Protein AF-A0A8X7SFP3-F1 (afdb_monomer_lite)

InterPro domains:
  IPR008930 Terpenoid cyclases/protein prenyltransferase alpha-alpha toroid [SSF48239] (19-85)
  IPR018333 Squalene cyclase [PTHR11764] (35-85)

Radius of gyration: 14.28 Å; chains: 1; bounding box: 40×30×40 Å

Foldseek 3Di:
DVVVVVVVVVLLVLLVDPVSLVVVVVVLVVVLVVVVVDVDDLVVLVVSLVSCPSNPVVVVDCVSNVVSVVVNVVQQDPVRDHDDDDDPD

Structure (mmCIF, N/CA/C/O backbone):
data_AF-A0A8X7SFP3-F1
#
_entry.id   AF-A0A8X7SFP3-F1
#
loop_
_atom_site.group_PDB
_atom_site.id
_atom_site.type_symbol
_atom_site.label_atom_id
_atom_site.label_alt_id
_atom_site.label_comp_id
_atom_site.label_asym_id
_a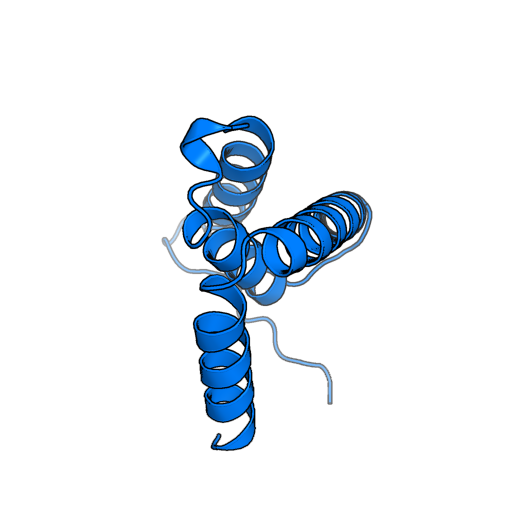tom_site.label_entity_id
_atom_site.label_seq_id
_atom_site.pdbx_PDB_ins_code
_atom_site.Cartn_x
_atom_site.Cartn_y
_atom_site.Cartn_z
_atom_site.occupancy
_atom_site.B_iso_or_equiv
_atom_site.auth_seq_id
_atom_site.auth_comp_id
_atom_site.auth_asym_id
_atom_site.auth_atom_id
_atom_site.pdbx_PDB_model_num
ATOM 1 N N . MET A 1 1 ? 13.313 -18.250 7.621 1.00 43.72 1 MET A N 1
ATOM 2 C CA . MET A 1 1 ? 11.885 -18.320 7.223 1.00 43.72 1 MET A CA 1
ATOM 3 C C . MET A 1 1 ? 10.912 -18.532 8.391 1.00 43.72 1 MET A C 1
ATOM 5 O O . MET A 1 1 ? 9.811 -18.014 8.308 1.00 43.72 1 MET A O 1
ATOM 9 N N . LYS A 1 2 ? 11.301 -19.171 9.507 1.00 47.59 2 LYS A N 1
ATOM 10 C CA . LYS A 1 2 ? 10.433 -19.355 10.696 1.00 47.59 2 LYS A CA 1
ATOM 11 C C . LYS A 1 2 ? 9.968 -18.053 11.381 1.00 47.59 2 LYS A C 1
ATOM 13 O O . LYS A 1 2 ? 8.863 -17.999 11.896 1.00 47.59 2 LYS A O 1
ATOM 18 N N . VAL A 1 3 ? 10.775 -16.991 11.332 1.00 53.75 3 VAL A N 1
ATOM 19 C CA . VAL A 1 3 ? 10.469 -15.709 12.004 1.00 53.75 3 VAL A CA 1
ATOM 20 C C . VAL A 1 3 ? 9.328 -14.939 11.324 1.00 53.75 3 VAL A C 1
ATOM 22 O O . VAL A 1 3 ? 8.511 -14.330 11.997 1.00 53.75 3 VAL A O 1
ATOM 25 N N . ILE A 1 4 ? 9.228 -15.013 9.991 1.00 57.31 4 ILE A N 1
ATOM 26 C CA . ILE A 1 4 ? 8.153 -14.352 9.228 1.00 57.31 4 ILE A CA 1
ATOM 27 C C . ILE A 1 4 ? 6.807 -15.024 9.520 1.00 57.31 4 ILE A C 1
ATOM 29 O O . ILE A 1 4 ? 5.796 -14.346 9.654 1.00 57.31 4 ILE A O 1
ATOM 33 N N . TR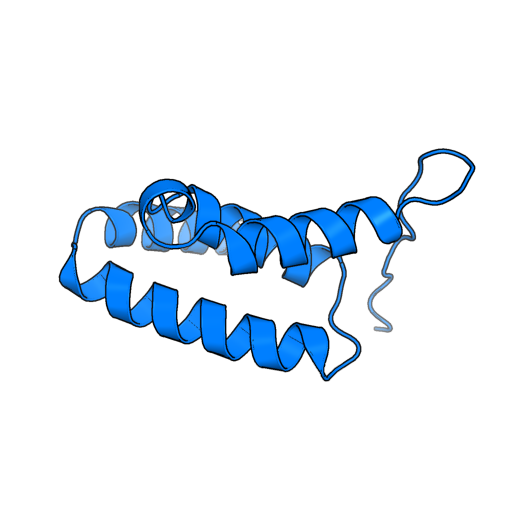P A 1 5 ? 6.805 -16.348 9.668 1.00 47.22 5 TRP A N 1
ATOM 34 C CA . TRP A 1 5 ? 5.603 -17.123 9.961 1.00 47.22 5 TRP A CA 1
ATOM 35 C C . TRP A 1 5 ? 5.080 -16.873 11.385 1.00 47.22 5 TRP A C 1
ATOM 37 O O . TRP A 1 5 ? 3.894 -16.617 11.554 1.00 47.22 5 TRP A O 1
ATOM 47 N N . LEU A 1 6 ? 5.977 -16.790 12.375 1.00 52.00 6 LEU A N 1
ATOM 48 C CA . LEU A 1 6 ? 5.636 -16.374 13.743 1.00 52.00 6 LEU A CA 1
ATOM 49 C C . LEU A 1 6 ? 5.021 -14.965 13.797 1.00 52.00 6 LEU A C 1
ATOM 51 O O . LEU A 1 6 ? 4.062 -14.745 14.529 1.00 52.00 6 LEU A O 1
ATOM 55 N N . CYS A 1 7 ? 5.510 -14.011 12.995 1.00 56.34 7 CYS A N 1
ATOM 56 C CA . CYS A 1 7 ? 4.884 -12.688 12.908 1.00 56.34 7 CYS A CA 1
ATOM 57 C C . CYS A 1 7 ? 3.469 -12.747 12.313 1.00 56.34 7 CYS A C 1
ATOM 59 O O . CYS A 1 7 ? 2.590 -12.034 12.783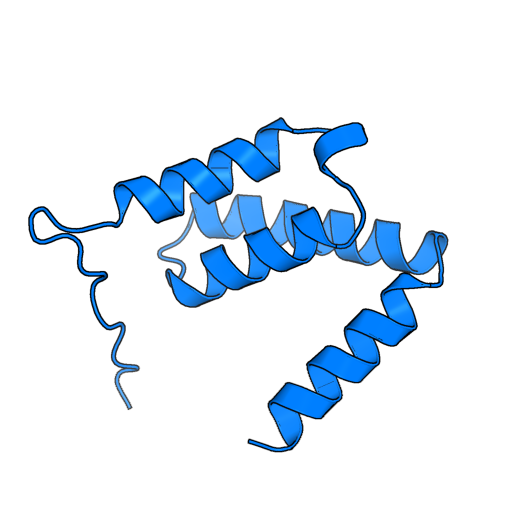 1.00 56.34 7 CYS A O 1
ATOM 61 N N . VAL A 1 8 ? 3.223 -13.605 11.318 1.00 62.00 8 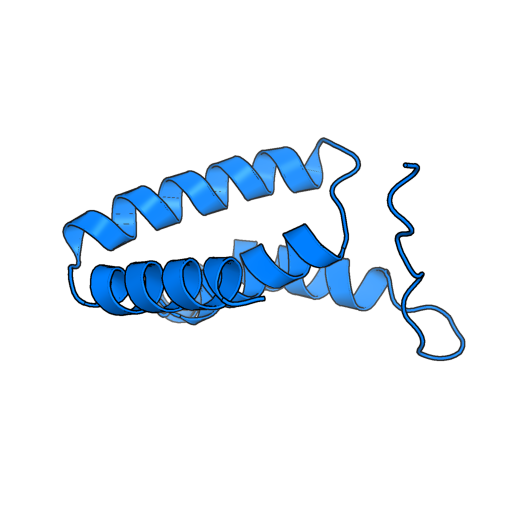VAL A N 1
ATOM 62 C CA . VAL A 1 8 ? 1.886 -13.775 10.723 1.00 62.00 8 VAL A CA 1
ATOM 63 C C . VAL A 1 8 ? 0.922 -14.470 11.693 1.00 62.00 8 VAL A C 1
ATOM 65 O O . VAL A 1 8 ? -0.236 -14.070 11.780 1.00 62.00 8 VAL A O 1
ATOM 68 N N . GLU A 1 9 ? 1.371 -15.452 12.475 1.00 59.78 9 GLU A N 1
ATOM 69 C CA . GLU A 1 9 ? 0.549 -16.081 13.523 1.00 59.78 9 GLU A CA 1
ATOM 70 C C . GLU A 1 9 ? 0.199 -15.121 14.664 1.00 59.78 9 GLU A C 1
ATOM 72 O O . GLU A 1 9 ? -0.941 -15.097 15.132 1.00 59.78 9 GLU A O 1
ATOM 77 N N . VAL A 1 10 ? 1.153 -14.289 15.090 1.00 61.22 10 VAL A N 1
ATOM 78 C CA . VAL A 1 10 ? 0.905 -13.269 16.117 1.00 61.22 10 VAL A CA 1
ATOM 79 C C . VAL A 1 10 ? -0.077 -12.213 15.600 1.00 61.22 10 VAL A C 1
ATOM 81 O O . VAL A 1 10 ? -1.021 -11.883 16.312 1.00 61.22 10 VAL A O 1
ATOM 84 N N . LEU A 1 11 ? 0.058 -11.759 14.348 1.00 59.62 11 LEU A N 1
ATOM 85 C CA . LEU A 1 11 ? -0.867 -10.800 13.723 1.00 59.62 11 LEU A CA 1
ATOM 86 C C . LEU A 1 11 ? -2.276 -11.385 13.509 1.00 59.62 11 LEU A C 1
ATOM 88 O O . LEU A 1 11 ? -3.277 -10.739 13.810 1.00 59.62 11 LEU A O 1
ATOM 92 N N . THR A 1 12 ? -2.386 -12.637 13.055 1.00 57.12 12 THR A N 1
ATOM 93 C CA . THR A 1 12 ? -3.689 -13.314 12.887 1.00 57.12 12 THR A CA 1
ATOM 94 C C . THR A 1 12 ? -4.373 -13.612 14.225 1.00 57.12 12 THR A C 1
ATOM 96 O O . THR A 1 12 ? -5.596 -13.516 14.323 1.00 57.12 12 THR A O 1
ATOM 99 N N . SER A 1 13 ? -3.604 -13.903 15.279 1.00 56.22 13 SER A N 1
ATOM 100 C CA . SER A 1 13 ? -4.125 -14.069 16.643 1.00 56.22 13 SER A CA 1
ATOM 101 C C . SER A 1 13 ? -4.568 -12.738 17.261 1.00 56.22 13 SER A C 1
ATOM 103 O O . SER A 1 13 ? -5.571 -12.691 17.974 1.00 56.22 13 SER A O 1
ATOM 105 N N . PHE A 1 14 ? -3.871 -11.643 16.944 1.00 52.78 14 PHE A N 1
ATOM 106 C CA . PHE A 1 14 ? -4.208 -10.283 17.376 1.00 52.78 14 PHE A CA 1
ATOM 107 C C . PHE A 1 14 ? -5.465 -9.739 16.673 1.00 52.78 14 PHE A C 1
ATOM 109 O O . PHE A 1 14 ? -6.273 -9.049 17.295 1.00 52.78 14 PHE A O 1
ATOM 116 N N . SER A 1 15 ? -5.712 -10.170 15.429 1.00 55.19 15 SER A N 1
ATOM 117 C CA . SER A 1 15 ? -6.916 -9.872 14.636 1.00 55.19 15 SER A CA 1
ATOM 118 C C . SER A 1 15 ? -8.235 -10.325 15.296 1.00 55.19 15 SER A C 1
ATOM 120 O O . SER A 1 15 ? -9.307 -9.836 14.956 1.00 55.19 15 SER A O 1
ATOM 122 N N . ARG A 1 16 ? -8.211 -11.213 16.300 1.00 59.53 16 ARG A N 1
ATOM 123 C CA . ARG A 1 16 ? -9.429 -11.579 17.053 1.00 59.53 16 ARG A CA 1
ATOM 124 C C . ARG A 1 16 ? -9.855 -10.541 18.099 1.00 59.53 16 ARG A C 1
ATOM 126 O O . ARG A 1 16 ? -10.968 -10.638 18.612 1.00 59.53 16 ARG A O 1
ATOM 133 N N . ASN A 1 17 ? -9.019 -9.551 18.421 1.00 59.44 17 ASN A N 1
ATOM 134 C CA . ASN A 1 17 ? -9.307 -8.552 19.451 1.00 59.44 17 ASN A CA 1
ATOM 135 C C . ASN A 1 17 ? -9.590 -7.166 18.827 1.00 59.44 17 ASN A C 1
ATOM 137 O O . ASN A 1 17 ? -8.702 -6.516 18.279 1.00 59.44 17 ASN A O 1
ATOM 141 N N . LYS A 1 18 ? -10.847 -6.703 18.913 1.00 56.06 18 LYS A N 1
ATOM 142 C CA . LYS A 1 18 ? -11.352 -5.489 18.231 1.00 56.06 18 LYS A CA 1
ATOM 143 C C . LYS A 1 18 ? -10.598 -4.198 18.577 1.00 56.06 18 LYS A C 1
ATOM 145 O O . LYS A 1 18 ? -10.417 -3.358 17.705 1.00 56.06 18 LYS A O 1
ATOM 150 N N . THR A 1 19 ? -10.160 -4.022 19.822 1.00 54.91 19 THR A N 1
ATOM 151 C CA . THR A 1 19 ? -9.463 -2.796 20.267 1.00 54.91 19 THR A CA 1
ATOM 152 C C . THR A 1 19 ? -8.013 -2.748 19.790 1.00 54.91 19 THR A C 1
ATOM 154 O O . THR A 1 19 ? -7.492 -1.694 19.442 1.00 54.91 19 THR A O 1
ATOM 157 N N . ALA A 1 20 ? -7.380 -3.912 19.725 1.00 55.00 20 ALA A N 1
ATOM 158 C CA . ALA A 1 20 ? -6.055 -4.138 19.169 1.00 55.00 20 ALA A CA 1
ATOM 159 C C . ALA A 1 20 ? -6.017 -3.853 17.653 1.00 55.00 20 ALA A C 1
ATOM 161 O O . ALA A 1 20 ? -5.091 -3.213 17.151 1.00 55.00 20 ALA A O 1
ATOM 162 N N . MET A 1 21 ? -7.086 -4.234 16.951 1.00 55.28 21 MET A N 1
ATOM 163 C CA . MET A 1 21 ? -7.247 -4.030 15.512 1.00 55.28 21 MET A CA 1
ATOM 164 C C . MET A 1 21 ? -7.313 -2.546 15.108 1.00 55.28 21 MET A C 1
ATOM 166 O O . MET A 1 21 ? -6.715 -2.168 14.106 1.00 55.28 21 MET A O 1
ATOM 170 N N . GLU A 1 22 ? -7.953 -1.671 15.894 1.00 58.69 22 GLU A N 1
ATOM 171 C CA . GLU A 1 22 ? -7.992 -0.223 15.596 1.00 58.69 22 GLU A CA 1
ATOM 172 C C . GLU A 1 22 ? -6.618 0.457 15.732 1.00 58.69 22 GLU A C 1
ATOM 174 O O . GLU A 1 22 ? -6.321 1.439 15.040 1.00 58.69 22 GLU A O 1
ATOM 179 N N . VAL A 1 23 ? -5.764 -0.053 16.625 1.00 59.16 23 VAL A N 1
ATOM 180 C CA . VAL A 1 23 ? -4.395 0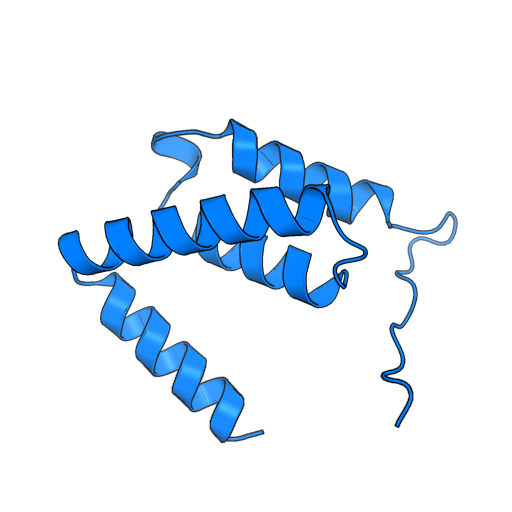.451 16.808 1.00 59.16 23 VAL A CA 1
ATOM 181 C C . VAL A 1 23 ? -3.520 0.047 15.619 1.00 59.16 23 VAL A C 1
ATOM 183 O O . VAL A 1 23 ? -2.764 0.877 15.107 1.00 59.16 23 VAL A O 1
ATOM 186 N N . GLU A 1 24 ? -3.676 -1.181 15.121 1.00 61.06 24 GLU A N 1
ATOM 187 C CA . GLU A 1 24 ? -3.016 -1.631 13.892 1.00 61.06 24 GLU A CA 1
ATOM 188 C C . GLU A 1 24 ? -3.547 -0.920 12.646 1.00 61.06 24 GLU A C 1
ATOM 190 O O . GLU A 1 24 ? -2.752 -0.496 11.812 1.00 61.06 24 GLU A O 1
ATOM 195 N N . GLU A 1 25 ? -4.854 -0.679 12.542 1.00 63.25 25 GLU A N 1
ATOM 196 C CA . GLU A 1 25 ? -5.460 0.064 11.432 1.00 63.25 25 GLU A CA 1
ATOM 197 C C . GLU A 1 25 ? -4.884 1.485 11.333 1.00 63.25 25 GLU A C 1
ATOM 199 O O . GLU A 1 25 ? -4.448 1.923 10.264 1.00 63.25 25 GLU A O 1
ATOM 204 N N . LYS A 1 26 ? -4.801 2.206 12.460 1.00 65.56 26 LYS A N 1
ATOM 205 C CA . LYS A 1 26 ? -4.185 3.542 12.502 1.00 65.56 26 LYS A CA 1
ATOM 206 C C . LYS A 1 26 ? -2.705 3.495 12.137 1.00 65.56 26 LYS A C 1
ATOM 208 O O . LYS A 1 26 ? -2.233 4.388 11.427 1.00 65.56 26 LYS A O 1
ATOM 213 N N . ALA A 1 27 ? -1.981 2.465 12.577 1.00 66.69 27 ALA A N 1
ATOM 214 C CA . ALA A 1 27 ? -0.583 2.262 12.216 1.00 66.69 27 ALA A CA 1
ATOM 215 C C . ALA A 1 27 ? -0.417 1.981 10.712 1.00 66.69 27 ALA A C 1
ATOM 217 O O . ALA A 1 27 ? 0.453 2.584 10.080 1.00 66.69 27 ALA A O 1
ATOM 218 N N . ILE A 1 28 ? -1.286 1.158 10.115 1.00 68.94 28 ILE A N 1
ATOM 219 C CA . ILE A 1 28 ? -1.312 0.871 8.676 1.00 68.94 28 ILE A CA 1
ATOM 220 C C . ILE A 1 28 ? -1.667 2.142 7.901 1.00 68.94 28 ILE A C 1
ATOM 222 O O . ILE A 1 28 ? -0.933 2.512 6.994 1.00 68.94 28 ILE A O 1
ATOM 226 N N . CYS A 1 29 ? -2.694 2.899 8.289 1.00 66.75 29 CYS A N 1
ATOM 227 C CA . CYS A 1 29 ? -3.057 4.169 7.648 1.00 66.75 29 CYS A CA 1
ATOM 228 C C . CYS A 1 29 ? -1.945 5.234 7.736 1.00 66.75 29 CYS A C 1
ATOM 230 O O . CYS A 1 29 ? -1.695 5.971 6.774 1.00 66.75 29 CYS A O 1
ATOM 232 N N . LEU A 1 30 ? -1.228 5.314 8.860 1.00 67.12 30 LEU A N 1
ATOM 233 C CA . LEU A 1 30 ? -0.034 6.157 8.993 1.00 67.12 30 LEU A CA 1
ATOM 234 C C . LEU A 1 30 ? 1.117 5.652 8.113 1.00 67.12 30 LEU A C 1
ATOM 236 O O . LEU A 1 30 ? 1.790 6.455 7.455 1.00 67.12 30 LEU A O 1
ATOM 240 N N . ALA A 1 31 ? 1.310 4.335 8.036 1.00 66.50 31 ALA A N 1
ATOM 241 C CA . ALA A 1 31 ? 2.270 3.714 7.134 1.00 66.50 31 ALA A CA 1
ATOM 242 C C . ALA A 1 31 ? 1.907 3.972 5.663 1.00 66.50 31 ALA A C 1
ATOM 244 O O . ALA A 1 31 ? 2.802 4.270 4.880 1.00 66.50 31 ALA A O 1
ATOM 245 N N . LEU A 1 32 ? 0.623 3.998 5.291 1.00 69.69 32 LEU A N 1
ATOM 246 C CA . LEU A 1 32 ? 0.146 4.342 3.947 1.00 69.69 32 LEU A CA 1
ATOM 247 C C . LEU A 1 32 ? 0.447 5.790 3.577 1.00 69.69 32 LEU A C 1
ATOM 249 O O . LEU A 1 32 ? 0.945 6.062 2.484 1.00 69.69 32 LEU A O 1
ATOM 253 N N . LYS A 1 33 ? 0.225 6.736 4.497 1.00 68.81 33 LYS A N 1
ATOM 254 C CA . LYS A 1 33 ? 0.631 8.138 4.289 1.00 68.81 33 LYS A CA 1
ATOM 255 C C . LYS A 1 33 ? 2.133 8.252 4.025 1.00 68.81 33 LYS A C 1
ATOM 257 O O . LYS A 1 33 ? 2.559 9.100 3.240 1.00 68.81 33 LYS A O 1
ATOM 262 N N . ARG A 1 34 ? 2.933 7.386 4.648 1.00 59.62 34 ARG A N 1
ATOM 263 C CA . ARG A 1 34 ? 4.382 7.304 4.448 1.00 59.62 34 ARG A CA 1
ATOM 264 C C . ARG A 1 34 ? 4.758 6.580 3.151 1.00 59.62 34 ARG A C 1
ATOM 266 O O . ARG A 1 34 ? 5.660 7.059 2.474 1.00 59.62 34 ARG A O 1
ATOM 273 N N . ILE A 1 35 ? 4.045 5.520 2.767 1.00 65.88 35 ILE A N 1
ATOM 274 C CA . ILE A 1 35 ? 4.177 4.793 1.489 1.00 65.88 35 ILE A CA 1
ATOM 275 C C . ILE A 1 35 ? 3.901 5.730 0.315 1.00 65.88 35 ILE A C 1
ATOM 277 O O . ILE A 1 35 ? 4.660 5.754 -0.645 1.00 65.88 35 ILE A O 1
ATOM 281 N N . ARG A 1 36 ? 2.879 6.584 0.428 1.00 60.69 36 ARG A N 1
ATOM 282 C CA . ARG A 1 36 ? 2.546 7.582 -0.595 1.00 60.69 36 ARG A CA 1
ATOM 283 C C . ARG A 1 36 ? 3.574 8.715 -0.692 1.00 60.69 36 ARG A C 1
ATOM 285 O O . ARG A 1 36 ? 3.694 9.340 -1.738 1.00 60.69 36 ARG A O 1
ATOM 292 N N . ARG A 1 37 ? 4.281 9.026 0.405 1.00 57.81 37 ARG A N 1
ATOM 293 C CA . ARG A 1 37 ? 5.254 10.135 0.485 1.00 57.81 37 ARG A CA 1
ATOM 294 C C . ARG A 1 37 ? 6.716 9.728 0.300 1.00 57.81 37 ARG A C 1
ATOM 296 O O . ARG A 1 37 ? 7.541 10.598 0.040 1.00 57.81 37 ARG A O 1
ATOM 303 N N . ARG A 1 38 ? 7.074 8.456 0.461 1.00 53.84 38 ARG A N 1
ATOM 304 C CA . ARG A 1 38 ? 8.444 7.945 0.296 1.00 53.84 38 ARG A CA 1
ATOM 305 C C . ARG A 1 38 ? 8.463 6.776 -0.680 1.00 53.84 38 ARG A C 1
ATOM 307 O O . ARG A 1 38 ? 7.472 6.073 -0.807 1.00 53.84 38 ARG A O 1
ATOM 314 N N . ARG A 1 39 ? 9.630 6.546 -1.295 1.00 58.88 39 ARG A N 1
ATOM 315 C CA . ARG A 1 39 ? 9.997 5.355 -2.087 1.00 58.88 39 ARG A CA 1
ATOM 316 C C . ARG A 1 39 ? 9.847 4.079 -1.250 1.00 58.88 39 ARG A C 1
ATOM 318 O O . ARG A 1 39 ? 10.819 3.562 -0.709 1.00 58.88 39 ARG A O 1
ATOM 325 N N . SER A 1 40 ? 8.616 3.650 -1.048 1.00 64.75 40 SER A N 1
ATOM 326 C CA . SER A 1 40 ? 8.269 2.430 -0.344 1.00 64.75 40 SER A CA 1
ATOM 327 C C . SER A 1 40 ? 8.356 1.266 -1.312 1.00 64.75 40 SER A C 1
ATOM 329 O O . SER A 1 40 ? 8.140 1.406 -2.516 1.00 64.75 40 SER A O 1
ATOM 331 N N . ASN A 1 41 ? 8.738 0.115 -0.778 1.00 77.75 41 ASN A N 1
ATOM 332 C CA . ASN A 1 41 ? 8.903 -1.065 -1.597 1.00 77.75 41 ASN A CA 1
ATOM 333 C C . ASN A 1 41 ? 7.532 -1.642 -1.970 1.00 77.75 41 ASN A C 1
ATOM 335 O O . ASN A 1 41 ? 6.598 -1.621 -1.166 1.00 77.75 41 ASN A O 1
ATOM 339 N N . LEU A 1 42 ? 7.409 -2.173 -3.185 1.00 81.75 42 LEU A N 1
ATOM 340 C CA . LEU A 1 42 ? 6.203 -2.828 -3.679 1.00 81.75 42 LEU A CA 1
ATOM 341 C C . LEU A 1 42 ? 5.757 -3.942 -2.724 1.00 81.75 42 LEU A C 1
ATOM 343 O O . LEU A 1 42 ? 4.579 -4.044 -2.397 1.00 81.75 42 LEU A O 1
ATOM 347 N N . VAL A 1 43 ? 6.717 -4.691 -2.170 1.00 83.00 43 VAL A N 1
ATOM 348 C CA . VAL A 1 43 ? 6.459 -5.717 -1.146 1.00 83.00 43 VAL A CA 1
ATOM 349 C C . VAL A 1 43 ? 5.789 -5.120 0.095 1.00 83.00 43 VAL A C 1
ATOM 351 O O . VAL A 1 43 ? 4.819 -5.674 0.594 1.00 83.00 43 VAL A O 1
ATOM 354 N N . GLN A 1 44 ? 6.246 -3.962 0.579 1.00 80.19 44 GLN A N 1
ATOM 355 C CA . GLN A 1 44 ? 5.633 -3.303 1.742 1.00 80.19 44 GLN A CA 1
ATOM 356 C C . GLN A 1 44 ? 4.215 -2.811 1.432 1.00 80.19 44 GLN A C 1
ATOM 358 O O . GLN A 1 44 ? 3.340 -2.862 2.292 1.00 80.19 44 GLN A O 1
ATOM 363 N N . THR A 1 45 ? 3.986 -2.373 0.196 1.00 83.19 45 THR A N 1
ATOM 364 C CA . THR A 1 45 ? 2.670 -1.938 -0.287 1.00 83.19 45 THR A CA 1
ATOM 365 C C . THR A 1 45 ? 1.698 -3.121 -0.381 1.00 83.19 45 THR A C 1
ATOM 367 O O . THR A 1 45 ? 0.558 -3.010 0.061 1.00 83.19 45 THR A O 1
ATOM 370 N N . ALA A 1 46 ? 2.158 -4.283 -0.854 1.00 84.81 46 ALA A N 1
ATOM 371 C CA . ALA A 1 46 ? 1.376 -5.520 -0.876 1.00 84.81 46 ALA A CA 1
ATOM 372 C C . ALA A 1 46 ? 1.039 -6.033 0.536 1.00 84.81 46 ALA A C 1
ATOM 374 O O . ALA A 1 46 ? -0.097 -6.419 0.798 1.00 84.81 46 ALA A O 1
ATOM 375 N N . TRP A 1 47 ? 1.989 -5.971 1.473 1.00 82.88 47 TRP A N 1
ATOM 376 C CA . TRP A 1 47 ? 1.732 -6.303 2.880 1.00 82.88 47 TRP A CA 1
ATOM 377 C C . TRP A 1 47 ? 0.701 -5.367 3.515 1.00 82.88 47 TRP A C 1
ATOM 379 O O . TRP A 1 47 ? -0.188 -5.830 4.226 1.00 82.88 47 TRP A O 1
ATOM 389 N N . ALA A 1 48 ? 0.775 -4.067 3.217 1.00 81.25 48 ALA A N 1
ATOM 390 C CA . ALA A 1 48 ? -0.229 -3.112 3.670 1.00 81.25 48 ALA A CA 1
ATOM 391 C C . ALA A 1 48 ? -1.620 -3.444 3.105 1.00 81.25 48 ALA A C 1
ATOM 393 O O . ALA A 1 48 ? -2.593 -3.370 3.846 1.00 81.25 48 ALA A O 1
ATOM 394 N N . LEU A 1 49 ? -1.726 -3.867 1.837 1.00 84.44 49 LEU A N 1
ATOM 395 C CA . LEU A 1 49 ? -3.002 -4.296 1.254 1.00 84.44 49 LEU A CA 1
ATOM 396 C C . LEU A 1 49 ? -3.605 -5.489 2.006 1.00 84.44 49 LEU A C 1
ATOM 398 O O . LEU A 1 49 ? -4.782 -5.461 2.354 1.00 84.44 49 LEU A O 1
ATOM 402 N N . ILE A 1 50 ? -2.797 -6.514 2.288 1.00 81.94 50 ILE A N 1
ATOM 403 C CA . ILE A 1 50 ? -3.238 -7.703 3.035 1.00 81.94 50 ILE A CA 1
ATOM 404 C C . ILE A 1 50 ? -3.717 -7.304 4.437 1.00 81.94 50 ILE A C 1
ATOM 406 O O . ILE A 1 50 ? -4.793 -7.727 4.859 1.00 81.94 50 ILE A O 1
ATOM 410 N N . GLY A 1 51 ? -2.969 -6.430 5.116 1.00 77.44 51 GLY A N 1
ATOM 411 C CA . GLY A 1 51 ? -3.335 -5.907 6.434 1.00 77.44 51 GLY A CA 1
ATOM 412 C C . GLY A 1 51 ? -4.610 -5.056 6.446 1.00 77.44 51 GLY A C 1
ATOM 413 O O . GLY A 1 51 ? -5.238 -4.946 7.491 1.00 77.44 51 GLY A O 1
ATOM 414 N N . LEU A 1 52 ? -5.028 -4.484 5.309 1.00 77.75 52 LEU A N 1
ATOM 415 C CA . LEU A 1 52 ? -6.319 -3.791 5.178 1.00 77.75 52 LEU A CA 1
ATOM 416 C C . LEU A 1 52 ? -7.476 -4.754 4.868 1.00 77.75 52 LEU A C 1
ATOM 418 O O . LEU A 1 52 ? -8.602 -4.513 5.295 1.00 77.75 52 LEU A O 1
ATOM 422 N N . ILE A 1 53 ? -7.228 -5.839 4.128 1.00 81.75 53 ILE A N 1
ATOM 423 C CA . ILE A 1 53 ? -8.271 -6.814 3.769 1.00 81.75 53 ILE A CA 1
ATOM 424 C C . ILE A 1 53 ? -8.680 -7.655 4.985 1.00 81.75 53 ILE A C 1
ATOM 426 O O . ILE A 1 53 ? -9.871 -7.849 5.214 1.00 81.75 53 ILE A O 1
ATOM 430 N N . GLN A 1 54 ? -7.714 -8.127 5.779 1.00 71.75 54 GLN A N 1
ATOM 431 C CA . GLN A 1 54 ? -7.963 -8.992 6.942 1.00 71.75 54 GLN A CA 1
ATOM 432 C C . GLN A 1 54 ? -8.979 -8.447 7.967 1.00 71.75 54 GLN A C 1
ATOM 434 O O . GLN A 1 54 ? -9.844 -9.216 8.381 1.00 71.75 54 GLN A O 1
ATOM 439 N N . PRO A 1 55 ? -8.931 -7.166 8.377 1.00 71.06 55 PRO A N 1
ATOM 440 C CA . PRO A 1 55 ? -9.899 -6.598 9.315 1.00 71.06 55 PRO A CA 1
ATOM 441 C C . PRO A 1 55 ? -11.243 -6.206 8.675 1.00 71.06 55 PRO A C 1
ATOM 443 O O . PRO A 1 55 ? -12.108 -5.685 9.372 1.00 71.06 55 PRO A O 1
ATOM 446 N N . GLY A 1 56 ? -11.436 -6.421 7.367 1.00 72.69 56 GLY A N 1
ATOM 447 C CA . GLY A 1 56 ? -12.669 -6.034 6.676 1.00 72.69 56 GLY A CA 1
ATOM 448 C C . GLY A 1 56 ? -12.757 -4.537 6.369 1.00 72.69 56 GLY A C 1
ATOM 449 O O . GLY A 1 56 ? -13.850 -3.977 6.328 1.00 72.69 56 GLY A O 1
ATOM 450 N N . GLN A 1 57 ? -11.626 -3.866 6.115 1.00 69.06 57 GLN A N 1
ATOM 451 C CA . GLN A 1 57 ? -11.614 -2.410 5.915 1.00 69.06 57 GLN A CA 1
ATOM 452 C C . GLN A 1 57 ? -12.464 -1.933 4.731 1.00 69.06 57 GLN A C 1
ATOM 454 O O . GLN A 1 57 ? -12.893 -0.782 4.703 1.00 69.06 57 GLN A O 1
ATOM 459 N N . ALA A 1 58 ? -12.764 -2.824 3.784 1.00 72.44 58 ALA A N 1
ATOM 460 C CA . ALA A 1 58 ? -13.676 -2.550 2.680 1.00 72.44 58 ALA A CA 1
ATOM 461 C C . ALA A 1 58 ? -15.075 -2.092 3.141 1.00 72.44 58 ALA A C 1
ATOM 463 O O . ALA A 1 58 ? -15.700 -1.301 2.441 1.00 72.44 58 ALA A O 1
ATOM 464 N N . GLU A 1 59 ? -15.546 -2.543 4.309 1.00 75.06 59 GLU A N 1
ATOM 465 C CA . GLU A 1 59 ? -16.858 -2.171 4.860 1.00 75.06 59 GLU A CA 1
ATOM 466 C C . GLU A 1 59 ? -16.851 -0.801 5.556 1.00 75.06 59 GLU A C 1
ATOM 468 O O . GLU A 1 59 ? -17.896 -0.163 5.674 1.00 75.06 59 GLU A O 1
ATOM 473 N N . ARG A 1 60 ? -15.681 -0.337 6.018 1.00 76.12 60 ARG A N 1
ATOM 474 C CA . ARG A 1 60 ? -15.520 0.926 6.757 1.00 76.12 60 ARG A CA 1
ATOM 475 C C . ARG A 1 60 ? -15.080 2.074 5.859 1.00 76.12 60 ARG A C 1
ATOM 477 O O . ARG A 1 60 ? -15.726 3.116 5.829 1.00 76.12 60 ARG A O 1
ATOM 484 N N . ASP A 1 61 ? -13.963 1.888 5.161 1.00 73.94 61 ASP A N 1
ATOM 485 C CA . ASP A 1 61 ? -13.420 2.870 4.230 1.00 73.94 61 ASP A CA 1
ATOM 486 C C . ASP A 1 61 ? -12.671 2.166 3.083 1.00 73.94 61 ASP A C 1
ATOM 488 O O . ASP A 1 61 ? -11.533 1.707 3.248 1.00 73.94 61 ASP A O 1
ATOM 492 N N . PRO A 1 62 ? -13.271 2.098 1.884 1.00 80.31 62 PRO A N 1
ATOM 493 C CA . PRO A 1 62 ? -12.641 1.470 0.733 1.00 80.31 62 PRO A CA 1
ATOM 494 C C . PRO A 1 62 ? -11.516 2.323 0.124 1.00 80.31 62 PRO A C 1
ATOM 496 O O . PRO A 1 62 ? -10.725 1.802 -0.668 1.00 80.31 62 PRO A O 1
ATOM 499 N N . LEU A 1 63 ? -11.410 3.614 0.455 1.00 82.75 63 LEU A N 1
ATOM 500 C CA . LEU A 1 63 ? -10.494 4.563 -0.185 1.00 82.75 63 LEU A CA 1
ATOM 501 C C . LEU A 1 63 ? -8.998 4.193 -0.050 1.00 82.75 63 LEU A C 1
ATOM 503 O O . LEU A 1 63 ? -8.288 4.190 -1.069 1.00 82.75 63 LEU A O 1
ATOM 507 N N . PRO A 1 64 ? -8.472 3.854 1.149 1.00 79.56 64 PRO A N 1
ATOM 508 C CA . PRO A 1 64 ? -7.092 3.394 1.297 1.00 79.56 64 PRO A CA 1
ATOM 509 C C . PRO A 1 64 ? -6.847 2.066 0.575 1.00 79.56 64 PRO A C 1
ATOM 511 O O . PRO A 1 64 ? -5.797 1.901 -0.043 1.00 79.56 64 PRO A O 1
ATOM 514 N N . LEU A 1 65 ? -7.827 1.160 0.571 1.00 83.75 65 LEU A N 1
ATOM 515 C CA . LEU A 1 65 ? -7.731 -0.139 -0.096 1.00 83.75 65 LEU A CA 1
ATOM 516 C C . LEU A 1 65 ? -7.593 0.022 -1.618 1.00 83.75 65 LEU A C 1
ATOM 518 O O . LEU A 1 65 ? -6.673 -0.528 -2.223 1.00 83.75 65 LEU A O 1
ATOM 522 N N . HIS A 1 66 ? -8.429 0.873 -2.219 1.00 84.81 66 HIS A N 1
ATOM 523 C CA . HIS A 1 66 ? -8.354 1.216 -3.642 1.00 84.81 66 HIS A CA 1
ATOM 524 C C . HIS A 1 66 ? -7.043 1.916 -3.994 1.00 84.81 66 HIS A C 1
ATOM 526 O O . HIS A 1 66 ? -6.443 1.629 -5.027 1.00 84.81 66 HIS A O 1
ATOM 532 N N . SER A 1 67 ? -6.576 2.825 -3.137 1.00 83.25 67 SER A N 1
ATOM 533 C CA . SER A 1 67 ? -5.332 3.565 -3.375 1.00 83.25 67 SER A CA 1
ATOM 534 C C . SER A 1 67 ? -4.115 2.640 -3.411 1.00 83.25 67 SER A C 1
ATOM 536 O O . SER A 1 67 ? -3.245 2.790 -4.269 1.00 83.25 67 SER A O 1
ATOM 538 N N . VAL A 1 68 ? -4.063 1.668 -2.500 1.00 84.62 68 VAL A N 1
ATOM 539 C CA . VAL A 1 68 ? -2.990 0.669 -2.435 1.00 84.62 68 VAL A CA 1
ATOM 540 C C . VAL A 1 68 ? -3.081 -0.311 -3.600 1.00 84.62 68 VAL A C 1
ATOM 542 O O . VAL A 1 68 ? -2.071 -0.563 -4.254 1.00 84.62 68 VAL A O 1
ATOM 545 N N . ALA A 1 69 ? -4.281 -0.808 -3.910 1.00 88.12 69 ALA A N 1
ATOM 546 C CA . ALA A 1 69 ? -4.508 -1.681 -5.059 1.00 88.12 69 ALA A CA 1
ATOM 547 C C . ALA A 1 69 ? -4.096 -0.999 -6.372 1.00 88.12 69 ALA A C 1
ATOM 549 O O . ALA A 1 69 ? -3.383 -1.589 -7.180 1.00 88.12 69 ALA A O 1
ATOM 550 N N . L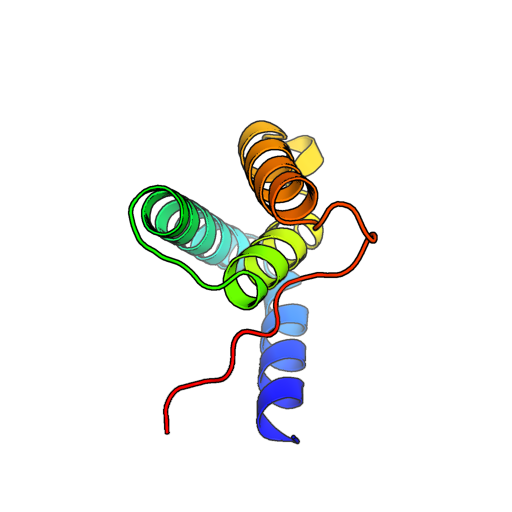YS A 1 70 ? -4.458 0.278 -6.546 1.00 87.25 70 LYS A N 1
ATOM 551 C CA . LYS A 1 70 ? -4.060 1.078 -7.707 1.00 87.25 70 LYS A CA 1
ATOM 552 C C . LYS A 1 70 ? -2.542 1.193 -7.821 1.00 87.25 70 LYS A C 1
ATOM 554 O O . LYS A 1 70 ? -2.020 1.002 -8.908 1.00 87.25 70 LYS A O 1
ATOM 559 N N . LEU A 1 71 ? -1.830 1.461 -6.723 1.00 85.94 71 LEU A N 1
ATOM 560 C CA . LEU A 1 71 ? -0.363 1.536 -6.729 1.00 85.94 71 LEU A CA 1
ATOM 561 C C . LEU A 1 71 ? 0.293 0.213 -7.135 1.00 85.94 71 LEU A C 1
ATOM 563 O O . LEU A 1 71 ? 1.263 0.234 -7.887 1.00 85.94 71 LEU A O 1
ATOM 567 N N . ILE A 1 72 ? -0.236 -0.918 -6.660 1.00 86.50 72 ILE A N 1
ATOM 568 C CA . ILE A 1 72 ? 0.269 -2.241 -7.038 1.00 86.50 72 ILE A CA 1
ATOM 569 C C . ILE A 1 72 ? 0.024 -2.470 -8.527 1.00 86.50 72 ILE A C 1
ATOM 571 O O . ILE A 1 72 ? 0.979 -2.708 -9.253 1.00 86.50 72 ILE A O 1
ATOM 575 N N . ILE A 1 73 ? -1.202 -2.290 -9.015 1.00 88.06 73 ILE A N 1
ATOM 576 C CA . ILE A 1 73 ? -1.525 -2.502 -10.435 1.00 88.06 73 ILE A CA 1
ATOM 577 C C . ILE A 1 73 ? -0.700 -1.571 -11.336 1.00 88.06 73 ILE A C 1
ATOM 579 O O . ILE A 1 73 ? -0.151 -2.004 -12.339 1.00 88.06 73 ILE A O 1
ATOM 583 N N . SER A 1 74 ? -0.536 -0.300 -10.956 1.00 87.69 74 SER A N 1
ATOM 584 C CA . SER A 1 74 ? 0.281 0.663 -11.710 1.00 87.69 74 SER A CA 1
ATOM 585 C C . SER A 1 74 ? 1.785 0.376 -11.677 1.00 87.69 74 SER A C 1
ATOM 587 O O . SER A 1 74 ? 2.533 1.021 -12.403 1.00 87.69 74 SER A O 1
ATOM 589 N N . SER A 1 75 ? 2.244 -0.542 -10.826 1.00 85.38 75 SER A N 1
ATOM 590 C CA . SER A 1 75 ? 3.642 -0.987 -10.796 1.00 85.38 75 SER A CA 1
ATOM 591 C C . SER A 1 75 ? 3.913 -2.208 -11.676 1.00 85.38 75 SER A C 1
ATOM 593 O O . SER A 1 75 ? 5.067 -2.624 -11.789 1.00 85.38 75 SER A O 1
ATOM 595 N N . GLN A 1 76 ? 2.866 -2.778 -12.280 1.00 88.50 76 GLN A N 1
ATOM 596 C CA . GLN A 1 76 ? 2.993 -3.838 -13.265 1.00 88.50 76 GLN A CA 1
ATOM 597 C C . GLN A 1 76 ? 3.660 -3.282 -14.530 1.00 88.50 76 GLN A C 1
ATOM 599 O O . GLN A 1 76 ? 3.331 -2.192 -15.001 1.00 88.50 76 GLN A O 1
ATOM 604 N N . LEU A 1 77 ? 4.625 -4.023 -15.060 1.00 89.00 77 LEU A N 1
ATOM 605 C CA . LEU A 1 77 ? 5.304 -3.714 -16.312 1.00 89.00 77 LEU A CA 1
ATOM 606 C C . LEU A 1 77 ? 4.425 -4.113 -17.509 1.00 89.00 77 LEU A C 1
ATOM 608 O O . LEU A 1 77 ? 3.491 -4.901 -17.371 1.00 89.00 77 LEU A O 1
ATOM 612 N N . GLU A 1 78 ? 4.744 -3.614 -18.705 1.00 86.06 78 GLU A N 1
ATOM 613 C CA . GLU A 1 78 ? 3.995 -3.936 -19.936 1.00 86.06 78 GLU A CA 1
ATOM 614 C C . GLU A 1 78 ? 3.965 -5.440 -20.247 1.00 86.06 78 GLU A C 1
ATOM 616 O O . GLU A 1 78 ? 2.997 -5.943 -20.811 1.00 86.06 78 GLU A O 1
ATOM 621 N N . ASN A 1 79 ? 5.004 -6.173 -19.839 1.00 88.12 79 ASN A N 1
ATOM 622 C CA . ASN A 1 79 ? 5.090 -7.625 -19.990 1.00 88.12 79 ASN A CA 1
ATOM 623 C C . ASN A 1 79 ? 4.296 -8.402 -18.919 1.00 88.12 79 ASN A C 1
ATOM 625 O O . ASN A 1 79 ? 4.280 -9.630 -18.943 1.00 88.12 79 ASN A O 1
ATOM 629 N N . GLY A 1 80 ? 3.653 -7.703 -17.982 1.00 86.00 80 GLY A N 1
ATOM 630 C CA . GLY A 1 80 ? 2.870 -8.286 -16.901 1.00 86.00 80 GLY A CA 1
ATOM 631 C C . GLY A 1 80 ? 3.663 -8.627 -15.636 1.00 86.00 80 GLY A C 1
ATOM 632 O O . GLY A 1 80 ? 3.037 -8.981 -14.634 1.00 86.00 80 GLY A O 1
ATOM 633 N N . ASP A 1 81 ? 4.990 -8.481 -15.650 1.00 87.50 81 ASP A N 1
ATOM 634 C CA . ASP A 1 81 ? 5.846 -8.744 -14.494 1.00 87.50 81 ASP A CA 1
ATOM 635 C C . ASP A 1 81 ? 5.877 -7.567 -13.515 1.00 87.50 81 ASP A C 1
ATOM 637 O O . ASP A 1 81 ? 5.480 -6.439 -13.815 1.00 87.50 81 ASP A O 1
ATOM 641 N N . TYR A 1 82 ? 6.414 -7.828 -12.325 1.00 85.31 82 TYR A N 1
ATOM 642 C CA . TYR A 1 82 ? 6.723 -6.800 -11.341 1.00 85.31 82 TYR A CA 1
ATOM 643 C C . TYR A 1 82 ? 8.237 -6.635 -11.202 1.00 85.31 82 TYR A C 1
ATOM 645 O O . TYR A 1 82 ? 8.961 -7.631 -11.188 1.00 85.31 82 TYR A O 1
ATOM 653 N N . PRO A 1 83 ? 8.744 -5.401 -11.040 1.00 82.69 83 PRO A N 1
ATOM 654 C CA . PRO A 1 83 ? 10.174 -5.174 -10.891 1.00 82.69 83 PRO A CA 1
ATOM 655 C C . PRO A 1 83 ? 10.696 -5.808 -9.591 1.00 82.69 83 PRO A C 1
ATOM 657 O O . PRO A 1 83 ? 10.291 -5.418 -8.490 1.00 82.69 83 PRO A O 1
ATOM 660 N N . GLN A 1 84 ? 11.636 -6.756 -9.692 1.00 79.44 84 GLN A N 1
ATOM 661 C CA . GLN A 1 84 ? 12.313 -7.315 -8.520 1.00 79.44 84 GLN A CA 1
ATOM 662 C C . GLN A 1 84 ? 13.053 -6.219 -7.750 1.00 79.44 84 GLN A C 1
ATOM 664 O O . GLN A 1 84 ? 14.006 -5.602 -8.230 1.00 79.44 84 GLN A O 1
ATOM 669 N N . GLN A 1 85 ? 12.668 -6.028 -6.494 1.00 75.00 85 GLN A N 1
ATOM 670 C CA . GLN A 1 85 ? 13.378 -5.138 -5.588 1.00 75.00 85 GLN A CA 1
ATOM 671 C C . GLN A 1 85 ? 14.498 -5.905 -4.891 1.00 75.00 85 GLN A C 1
ATOM 673 O O . GLN A 1 85 ? 14.329 -6.423 -3.786 1.00 75.00 85 GLN A O 1
ATOM 678 N N . LEU A 1 86 ? 15.651 -5.987 -5.554 1.00 70.25 86 LEU A N 1
ATOM 679 C CA . LEU A 1 86 ? 16.873 -6.493 -4.939 1.00 70.25 86 LEU A CA 1
ATOM 680 C C . LEU A 1 86 ? 17.269 -5.545 -3.802 1.00 70.25 86 LEU A C 1
ATOM 682 O O . LEU A 1 86 ? 17.573 -4.373 -4.032 1.00 70.25 86 LEU A O 1
ATOM 686 N N . GLN A 1 87 ? 17.255 -6.042 -2.565 1.00 57.75 87 GLN A N 1
ATOM 687 C CA . GLN A 1 87 ? 17.867 -5.319 -1.457 1.00 57.75 87 GLN A CA 1
ATOM 688 C C . GLN A 1 87 ? 19.351 -5.153 -1.797 1.00 57.75 87 GLN A C 1
ATOM 690 O O . GLN A 1 87 ? 20.069 -6.146 -1.928 1.00 57.75 87 GLN A O 1
ATOM 695 N N . ARG A 1 88 ? 19.804 -3.908 -1.996 1.00 44.75 88 ARG A N 1
ATOM 696 C CA . ARG A 1 88 ? 21.238 -3.609 -1.981 1.00 44.75 88 ARG A CA 1
ATOM 697 C C . ARG A 1 88 ? 21.756 -4.091 -0.625 1.00 44.75 88 ARG A C 1
ATOM 699 O O . ARG A 1 88 ? 21.287 -3.590 0.395 1.00 44.75 88 ARG A O 1
ATOM 706 N N . LYS A 1 89 ? 22.593 -5.129 -0.661 1.00 43.12 89 LYS A N 1
ATOM 707 C CA . LYS A 1 89 ? 23.243 -5.714 0.514 1.00 43.12 89 LYS A CA 1
ATOM 708 C C . LYS A 1 89 ? 24.141 -4.693 1.193 1.00 43.12 89 LYS A C 1
ATOM 710 O O . LYS A 1 89 ? 24.745 -3.883 0.453 1.00 43.12 89 LYS A O 1
#

Organism: Brassica carinata (NCBI:txid52824)

Sequence (89 aa):
MKVIWLCVEVLTSFSRNKTAMEVEEKAICLALKRIRRRRSNLVQTAWALIGLIQPGQAERDPLPLHSVAKLIISSQLENGDYPQQLQRK

Secondary structure (DSSP, 8-state):
-HHHHHHHHHHHHHTT-HHHHHHHHHHHHHHHHHHHHTT--HHHHHHHHHHHHTTTHHHH-HHHHHHHHHHHHTT--TTS---------

pLDDT: mean 70.31, std 13.01, range [43.12, 89.0]